Protein AF-A0A0R3SM59-F1 (afdb_monomer_lite)

Radius of gyration: 19.96 Å; chains: 1; bounding box: 60×40×52 Å

Foldseek 3Di:
DDDDPVVVVVVVVLCCVQCCLVPPVCVVPNPVPRWHKDKDAADLVVQVVVQVVCLVVDDPVCNVDTDDSPSRMDIDTDDPQDDDPVCPVVDDDDGDDDDDDDDDDDPPPPDD

Structure (mmCIF, N/CA/C/O backbone):
data_AF-A0A0R3SM59-F1
#
_entry.id   AF-A0A0R3SM59-F1
#
loop_
_atom_site.group_PDB
_atom_site.id
_atom_site.type_symbol
_atom_site.label_atom_id
_atom_site.label_alt_id
_atom_site.label_comp_id
_atom_site.label_asym_id
_atom_site.label_entity_id
_atom_site.label_seq_id
_atom_site.pdbx_PDB_ins_code
_atom_site.Cartn_x
_atom_site.Cartn_y
_atom_site.Cartn_z
_atom_site.occupancy
_atom_site.B_iso_or_equiv
_atom_site.auth_seq_id
_atom_site.auth_comp_id
_atom_site.auth_asym_id
_atom_site.auth_atom_id
_atom_site.pdbx_PDB_model_num
ATOM 1 N N . MET A 1 1 ? -35.151 -17.373 3.878 1.00 44.88 1 MET A N 1
ATOM 2 C CA . MET A 1 1 ? -34.894 -15.917 3.791 1.00 44.88 1 MET A CA 1
ATOM 3 C C . MET A 1 1 ? -34.035 -15.629 2.567 1.00 44.88 1 MET A C 1
ATOM 5 O O . MET A 1 1 ? -32.905 -16.092 2.511 1.00 44.88 1 MET A O 1
ATOM 9 N N . LEU A 1 2 ? -34.575 -14.934 1.563 1.00 45.06 2 LEU A N 1
ATOM 10 C CA . LEU A 1 2 ? -33.841 -14.569 0.344 1.00 45.06 2 LEU A CA 1
ATOM 11 C C . LEU A 1 2 ? -33.002 -13.300 0.584 1.00 45.06 2 LEU A C 1
ATOM 13 O O . LEU A 1 2 ? -33.502 -12.357 1.200 1.00 45.06 2 LEU A O 1
ATOM 17 N N . PRO A 1 3 ? -31.750 -13.232 0.096 1.00 43.09 3 PRO A N 1
ATOM 18 C CA . PRO A 1 3 ? -30.900 -12.067 0.296 1.00 43.09 3 PRO A CA 1
ATOM 19 C C . PRO A 1 3 ? -31.458 -10.877 -0.500 1.00 43.09 3 PRO A C 1
ATOM 21 O O . PRO A 1 3 ? -31.533 -10.893 -1.730 1.00 43.09 3 PRO A O 1
ATOM 24 N N . THR A 1 4 ? -31.879 -9.834 0.213 1.00 47.91 4 THR A N 1
ATOM 25 C CA . THR A 1 4 ? -32.463 -8.618 -0.361 1.00 47.91 4 THR A CA 1
ATOM 26 C C . THR A 1 4 ? -31.435 -7.840 -1.192 1.00 47.91 4 THR A C 1
ATOM 28 O O . THR A 1 4 ? -30.253 -7.773 -0.867 1.00 47.91 4 THR A O 1
ATOM 31 N N . LYS A 1 5 ? -31.874 -7.194 -2.283 1.00 50.34 5 LYS A N 1
ATOM 32 C CA . LYS A 1 5 ? -31.027 -6.440 -3.242 1.00 50.34 5 LYS A CA 1
ATOM 33 C C . LYS A 1 5 ? -30.022 -5.459 -2.593 1.00 50.34 5 LYS A C 1
ATOM 35 O O . LYS A 1 5 ? -28.991 -5.160 -3.195 1.00 50.34 5 LYS A O 1
ATOM 40 N N . LYS A 1 6 ? -30.275 -5.003 -1.358 1.00 44.53 6 LYS A N 1
ATOM 41 C CA . LYS A 1 6 ? -29.393 -4.118 -0.579 1.00 44.53 6 LYS A CA 1
ATOM 42 C C . LYS A 1 6 ? -28.081 -4.789 -0.134 1.00 44.53 6 LYS A C 1
ATOM 44 O O . LYS A 1 6 ? -27.037 -4.146 -0.219 1.00 44.53 6 LYS A O 1
ATOM 49 N N . THR A 1 7 ? -28.070 -6.075 0.234 1.00 43.09 7 THR A N 1
ATOM 50 C CA . THR A 1 7 ? -26.826 -6.787 0.613 1.00 43.09 7 THR A CA 1
ATOM 51 C C . THR A 1 7 ? -25.922 -7.066 -0.591 1.00 43.09 7 THR A C 1
ATOM 53 O O . THR A 1 7 ? -24.697 -6.993 -0.474 1.00 43.09 7 THR A O 1
ATOM 56 N N . ARG A 1 8 ? -26.497 -7.293 -1.782 1.00 45.56 8 ARG A N 1
ATOM 57 C CA . ARG A 1 8 ? -25.727 -7.405 -3.040 1.00 45.56 8 ARG A CA 1
ATOM 58 C C . ARG A 1 8 ? -25.085 -6.077 -3.460 1.00 45.56 8 ARG A C 1
ATOM 60 O O . ARG A 1 8 ? -23.934 -6.074 -3.892 1.00 45.56 8 ARG A O 1
ATOM 67 N N . ALA A 1 9 ? -25.795 -4.956 -3.321 1.00 43.09 9 ALA A N 1
ATOM 68 C CA . ALA A 1 9 ? -25.270 -3.631 -3.667 1.00 43.09 9 ALA A CA 1
ATOM 69 C C . ALA A 1 9 ? -24.118 -3.190 -2.741 1.00 43.09 9 ALA A C 1
ATOM 71 O O . ALA A 1 9 ? -23.142 -2.599 -3.205 1.00 43.09 9 ALA A O 1
ATOM 72 N N . PHE A 1 10 ? -24.185 -3.543 -1.453 1.00 41.59 10 PHE A N 1
ATOM 73 C CA . PHE A 1 10 ? -23.140 -3.220 -0.476 1.00 41.59 10 PHE A CA 1
ATOM 74 C C . PHE A 1 10 ? -21.833 -3.993 -0.721 1.00 41.59 10 PHE A C 1
ATOM 76 O O . PHE A 1 10 ? -20.750 -3.425 -0.588 1.00 41.59 10 PHE A O 1
ATOM 83 N N . LYS A 1 11 ? -21.909 -5.260 -1.167 1.00 46.75 11 LYS A N 1
ATOM 84 C CA . LYS A 1 11 ? -20.721 -6.035 -1.577 1.00 46.75 11 LYS A CA 1
ATOM 85 C C . LYS A 1 11 ? -20.029 -5.444 -2.816 1.00 46.75 11 LYS A C 1
ATOM 87 O O . LYS A 1 11 ? -18.804 -5.410 -2.849 1.00 46.75 11 LYS A O 1
ATOM 92 N N . LYS A 1 12 ? -20.780 -4.912 -3.793 1.00 48.75 12 LYS A N 1
ATOM 93 C CA . LYS A 1 12 ? -20.218 -4.316 -5.027 1.00 48.75 12 LYS A CA 1
ATOM 94 C C . LYS A 1 12 ? -19.402 -3.036 -4.796 1.00 48.75 12 LYS A C 1
ATOM 96 O O . LYS A 1 12 ? -18.444 -2.801 -5.522 1.00 48.75 12 LYS A O 1
ATOM 101 N N . ARG A 1 13 ? -19.735 -2.219 -3.786 1.00 50.59 13 ARG A N 1
ATOM 102 C CA . ARG A 1 13 ? -18.969 -0.996 -3.455 1.00 50.59 13 ARG A CA 1
ATOM 103 C C . ARG A 1 13 ? -17.627 -1.273 -2.757 1.00 50.59 13 ARG A C 1
ATOM 105 O O . ARG A 1 13 ? -16.771 -0.400 -2.737 1.00 50.59 13 ARG A O 1
ATOM 112 N N . ARG A 1 14 ? -17.424 -2.472 -2.202 1.00 56.53 14 ARG A N 1
ATOM 113 C CA . ARG A 1 14 ? -16.305 -2.789 -1.290 1.00 56.53 14 ARG A CA 1
ATOM 114 C C . ARG A 1 14 ? -15.027 -3.314 -1.964 1.00 56.53 14 ARG A C 1
ATOM 116 O O . ARG A 1 14 ? -14.067 -3.599 -1.265 1.00 56.53 14 ARG A O 1
ATOM 123 N N . GLN A 1 15 ? -14.998 -3.432 -3.294 1.00 66.56 15 GLN A N 1
ATOM 124 C CA . GLN A 1 15 ? -13.808 -3.828 -4.075 1.00 66.56 15 GLN A CA 1
ATOM 125 C C . GLN A 1 15 ? -13.408 -2.777 -5.123 1.00 66.56 15 GLN A C 1
ATOM 127 O O . GLN A 1 15 ? -12.656 -3.075 -6.049 1.00 66.56 15 GLN A O 1
ATOM 132 N N . LEU A 1 16 ? -13.913 -1.542 -5.001 1.00 76.31 16 LEU A N 1
ATOM 133 C CA . LEU A 1 16 ? -13.692 -0.493 -6.001 1.00 76.31 16 LEU A CA 1
ATOM 134 C C . LEU A 1 16 ? -12.205 -0.218 -6.236 1.00 76.31 16 LEU A C 1
ATOM 136 O O . LEU A 1 16 ? -11.814 -0.080 -7.386 1.00 76.31 16 LEU A O 1
ATOM 140 N N . THR A 1 17 ? -11.376 -0.230 -5.190 1.00 78.25 17 THR A N 1
ATOM 141 C CA . THR A 1 17 ? -9.922 -0.048 -5.316 1.00 78.25 17 THR A CA 1
ATOM 142 C C . THR A 1 17 ? -9.278 -1.143 -6.169 1.00 78.25 17 THR A C 1
ATOM 144 O O . THR A 1 17 ? -8.509 -0.834 -7.073 1.00 78.25 17 THR A O 1
ATOM 147 N N . ILE A 1 18 ? -9.649 -2.412 -5.952 1.00 79.88 18 ILE A N 1
ATOM 148 C CA . ILE A 1 18 ? -9.109 -3.545 -6.720 1.00 79.88 18 ILE A CA 1
ATOM 149 C C . ILE A 1 18 ? -9.557 -3.456 -8.180 1.00 79.88 18 ILE A C 1
ATOM 151 O O . ILE A 1 18 ? -8.748 -3.567 -9.096 1.00 79.88 18 ILE A O 1
ATOM 155 N N . LEU A 1 19 ? -10.857 -3.249 -8.403 1.00 80.19 19 LEU A N 1
ATOM 156 C CA . LEU A 1 19 ? -11.429 -3.175 -9.746 1.00 80.19 19 LEU A CA 1
ATOM 157 C C . LEU A 1 19 ? -10.885 -1.973 -10.519 1.00 80.19 19 LEU A C 1
ATOM 159 O O . LEU A 1 19 ? -10.647 -2.076 -11.719 1.00 80.19 19 LEU A O 1
ATOM 163 N N . PHE A 1 20 ? -10.681 -0.842 -9.848 1.00 84.19 20 PHE A N 1
ATOM 164 C CA . PHE A 1 20 ? -10.093 0.344 -10.451 1.00 84.19 20 PHE A CA 1
ATOM 165 C C . PHE A 1 20 ? -8.628 0.108 -10.816 1.00 84.19 20 PHE A C 1
ATOM 167 O O . PHE A 1 20 ? -8.239 0.360 -11.954 1.00 84.19 20 PHE A O 1
ATOM 174 N N . GLY A 1 21 ? -7.834 -0.437 -9.894 1.00 82.50 21 GLY A N 1
ATOM 175 C CA . GLY A 1 21 ? -6.434 -0.736 -10.161 1.00 82.50 21 GLY A CA 1
ATOM 176 C C . GLY A 1 21 ? -6.260 -1.759 -11.294 1.00 82.50 21 GLY A C 1
ATOM 177 O O . GLY A 1 21 ? -5.563 -1.485 -12.267 1.00 82.50 21 GLY A O 1
ATOM 178 N N . ARG A 1 22 ? -6.956 -2.903 -11.230 1.00 78.94 22 ARG A N 1
ATOM 179 C CA . ARG A 1 22 ? -6.819 -3.971 -12.239 1.00 78.94 22 ARG A CA 1
ATOM 180 C C . ARG A 1 22 ? -7.345 -3.581 -13.616 1.00 78.94 22 ARG A C 1
ATOM 182 O O . ARG A 1 22 ? -6.764 -3.994 -14.606 1.00 78.94 22 ARG A O 1
ATOM 189 N N . ASN A 1 23 ? -8.434 -2.814 -13.696 1.00 82.06 23 ASN A N 1
ATOM 190 C CA . ASN A 1 23 ? -9.061 -2.526 -14.991 1.00 82.06 23 ASN A CA 1
ATOM 191 C C . ASN A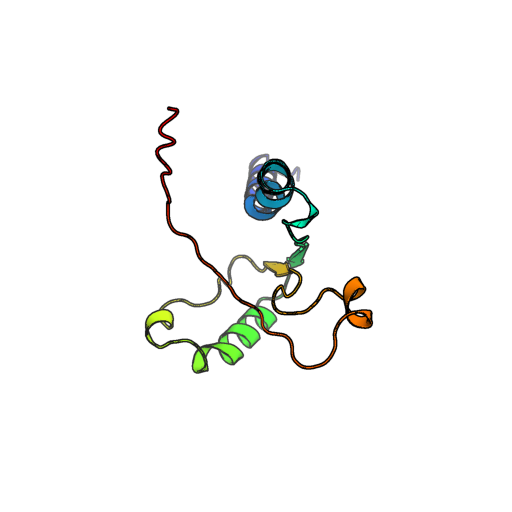 1 23 ? -8.645 -1.176 -15.571 1.00 82.06 23 ASN A C 1
ATOM 193 O O . ASN A 1 23 ? -8.414 -1.073 -16.768 1.00 82.06 23 ASN A O 1
ATOM 197 N N . ARG A 1 24 ? -8.602 -0.114 -14.756 1.00 85.62 24 ARG A N 1
ATOM 198 C CA . ARG A 1 24 ? -8.337 1.246 -15.250 1.00 85.62 24 ARG A CA 1
ATOM 199 C C . ARG A 1 24 ? -6.855 1.571 -15.203 1.00 85.62 24 ARG A C 1
ATOM 201 O O . ARG A 1 24 ? -6.314 1.983 -16.220 1.00 85.62 24 ARG A O 1
ATOM 208 N N . MET A 1 25 ? -6.196 1.358 -14.064 1.00 87.38 25 MET A N 1
ATOM 209 C CA . MET A 1 25 ? -4.771 1.689 -13.948 1.00 87.38 25 MET A CA 1
ATOM 210 C C . MET A 1 25 ? -3.929 0.818 -14.878 1.00 87.38 25 MET A C 1
ATOM 212 O O . MET A 1 25 ? -3.136 1.361 -15.637 1.00 87.38 25 MET A O 1
ATOM 216 N N . ALA A 1 26 ? -4.159 -0.498 -14.905 1.00 85.69 26 ALA A N 1
ATOM 217 C CA . ALA A 1 26 ? -3.420 -1.378 -15.813 1.00 85.69 26 ALA A CA 1
ATOM 218 C C . ALA A 1 26 ? -3.665 -1.038 -17.295 1.00 85.69 26 ALA A C 1
ATOM 220 O O . ALA A 1 26 ? -2.756 -1.165 -18.105 1.00 85.69 26 ALA A O 1
ATOM 221 N N . HIS A 1 27 ? -4.859 -0.549 -17.655 1.00 86.44 27 HIS A N 1
ATOM 222 C CA . HIS A 1 27 ? -5.141 -0.100 -19.020 1.00 86.44 27 HIS A CA 1
ATOM 223 C C . HIS A 1 27 ? -4.390 1.187 -19.394 1.00 86.44 27 HIS A C 1
ATOM 225 O O . HIS A 1 27 ? -3.963 1.320 -20.535 1.00 86.44 27 HIS A O 1
ATOM 231 N N . TYR A 1 28 ? -4.218 2.128 -18.459 1.00 87.12 28 TYR A N 1
ATOM 232 C CA . TYR A 1 28 ? -3.513 3.387 -18.730 1.00 87.12 28 TYR A CA 1
ATOM 233 C C . TYR A 1 28 ? -1.988 3.270 -18.656 1.00 87.12 28 TYR A C 1
ATOM 235 O O . TYR A 1 28 ? -1.301 3.932 -19.427 1.00 87.12 28 TYR A O 1
ATOM 243 N N . PHE A 1 29 ? -1.466 2.468 -17.727 1.00 86.31 29 PHE A N 1
ATOM 244 C CA . PHE A 1 29 ? -0.031 2.404 -17.428 1.00 86.31 29 PHE A CA 1
ATOM 245 C C . PHE A 1 29 ? 0.638 1.106 -17.895 1.00 86.31 29 PHE A C 1
ATOM 247 O O . PHE A 1 29 ? 1.858 1.061 -17.968 1.00 86.31 29 PHE A O 1
ATOM 254 N N . GLY A 1 30 ? -0.133 0.068 -18.227 1.00 85.00 30 GLY A N 1
ATOM 255 C CA . GLY A 1 30 ? 0.374 -1.280 -18.487 1.00 85.00 30 GLY A CA 1
ATOM 256 C C . GLY A 1 30 ? 0.404 -2.149 -17.226 1.00 85.00 30 GLY A C 1
ATOM 257 O O . GLY A 1 30 ? 0.513 -1.653 -16.103 1.00 85.00 30 GLY A O 1
ATOM 258 N N . SER A 1 31 ? 0.291 -3.467 -17.406 1.00 82.06 31 SER A N 1
ATOM 259 C CA . SER A 1 31 ? 0.308 -4.446 -16.308 1.00 82.06 31 SER A CA 1
ATOM 260 C C . SER A 1 31 ? 1.641 -4.497 -15.567 1.00 82.06 31 SER A C 1
ATOM 262 O O . SER A 1 31 ? 1.655 -4.776 -14.374 1.00 82.06 31 SER A O 1
ATOM 264 N N . ASP A 1 32 ? 2.741 -4.180 -16.247 1.00 81.12 32 ASP A N 1
ATOM 265 C CA . ASP A 1 32 ? 4.092 -4.276 -15.682 1.00 81.12 32 ASP A CA 1
ATOM 266 C C . ASP A 1 32 ? 4.366 -3.181 -14.638 1.00 81.12 32 ASP A C 1
ATOM 268 O O . ASP A 1 32 ? 5.205 -3.349 -13.757 1.00 81.12 32 ASP A O 1
ATOM 272 N N . PHE A 1 33 ? 3.609 -2.080 -14.698 1.00 80.62 33 PHE A N 1
ATOM 273 C CA . PHE A 1 33 ? 3.720 -0.936 -13.787 1.00 80.62 33 PHE A CA 1
ATOM 274 C C . PHE A 1 33 ? 2.637 -0.919 -12.703 1.00 80.62 33 PHE A C 1
ATOM 276 O O . PHE A 1 33 ? 2.666 -0.081 -11.800 1.00 80.62 33 PHE A O 1
ATOM 283 N N . VAL A 1 34 ? 1.662 -1.828 -12.779 1.00 83.56 34 VAL A N 1
ATOM 284 C CA . VAL A 1 34 ? 0.587 -1.950 -11.791 1.00 83.56 34 VAL A CA 1
ATOM 285 C C . VAL A 1 34 ? 0.749 -3.274 -11.069 1.00 83.56 34 VAL A C 1
ATOM 287 O O . VAL A 1 34 ? 0.256 -4.309 -11.515 1.00 83.56 34 VAL A O 1
ATOM 290 N N . HIS A 1 35 ? 1.426 -3.226 -9.922 1.00 79.44 35 HIS A N 1
ATOM 291 C CA . HIS A 1 35 ? 1.632 -4.411 -9.101 1.00 79.44 35 HIS A CA 1
ATOM 292 C C . HIS A 1 35 ? 0.303 -5.075 -8.726 1.00 79.44 35 HIS A C 1
ATOM 294 O O . HIS A 1 35 ? -0.676 -4.381 -8.426 1.00 79.44 35 HIS A O 1
ATOM 300 N N . PRO A 1 36 ? 0.246 -6.416 -8.722 1.00 78.62 36 PRO A N 1
ATOM 301 C CA . PRO A 1 36 ? -0.943 -7.125 -8.303 1.00 78.62 36 PRO A CA 1
ATOM 302 C C . PRO A 1 36 ? -1.207 -6.852 -6.823 1.00 78.62 36 PRO A C 1
ATOM 304 O O . PRO A 1 36 ? -0.319 -6.938 -5.979 1.00 78.62 36 PRO A O 1
ATOM 307 N N . PHE A 1 37 ? -2.465 -6.563 -6.518 1.00 84.25 37 PHE A N 1
ATOM 308 C CA . PHE A 1 37 ? -2.955 -6.459 -5.154 1.00 84.25 37 PHE A CA 1
ATOM 309 C C . PHE A 1 37 ? -4.035 -7.494 -4.884 1.00 84.25 37 PHE A C 1
ATOM 311 O O . PHE A 1 37 ? -4.877 -7.809 -5.744 1.00 84.25 37 PHE A O 1
ATOM 318 N N . GLU A 1 38 ? -4.021 -7.980 -3.653 1.00 86.25 38 GLU A N 1
ATOM 319 C CA . GLU A 1 38 ? -4.992 -8.903 -3.093 1.00 86.25 38 GLU A CA 1
ATOM 320 C C . GLU A 1 38 ? -5.680 -8.250 -1.898 1.00 86.25 38 GLU A C 1
ATOM 322 O O . GLU A 1 38 ? -5.085 -7.447 -1.183 1.00 86.25 38 GLU A O 1
ATOM 327 N N . VAL A 1 39 ? -6.955 -8.571 -1.689 1.00 88.31 39 VAL A N 1
ATOM 328 C CA . VAL A 1 39 ? -7.657 -8.172 -0.471 1.00 88.31 39 VAL A CA 1
ATOM 329 C C . VAL A 1 39 ? -7.938 -9.408 0.346 1.00 88.31 39 VAL A C 1
ATOM 331 O O . VAL A 1 39 ? -8.643 -10.302 -0.120 1.00 88.31 39 VAL A O 1
ATOM 334 N N . ILE A 1 40 ? -7.430 -9.399 1.571 1.00 90.56 40 ILE A N 1
ATOM 335 C CA . ILE A 1 40 ? -7.688 -10.445 2.552 1.00 90.56 40 ILE A CA 1
ATOM 336 C C . ILE A 1 40 ? -8.569 -9.902 3.671 1.00 90.56 40 ILE A C 1
ATOM 338 O O . ILE A 1 40 ? -8.568 -8.701 3.961 1.00 90.56 40 ILE A O 1
ATOM 342 N N . GLU A 1 41 ? -9.347 -10.790 4.276 1.00 92.06 41 GLU A N 1
ATOM 343 C CA . GLU A 1 41 ? -10.101 -10.489 5.490 1.00 92.06 41 GLU A CA 1
ATOM 344 C C . GLU A 1 41 ? -9.206 -10.749 6.703 1.00 92.06 41 GLU A C 1
ATOM 346 O O . GLU A 1 41 ? -8.412 -11.689 6.703 1.00 92.06 41 GLU A O 1
ATOM 351 N N . VAL A 1 42 ? -9.303 -9.886 7.708 1.00 93.50 42 VAL A N 1
ATOM 352 C CA . VAL A 1 42 ? -8.514 -9.976 8.939 1.00 93.50 42 VAL A CA 1
ATOM 353 C C . VAL A 1 42 ? -9.397 -9.713 10.146 1.00 93.50 42 VAL A C 1
ATOM 355 O O . VAL A 1 42 ? -10.371 -8.960 10.070 1.00 93.50 42 VAL A O 1
ATOM 358 N N . ASP A 1 43 ? -9.024 -10.309 11.271 1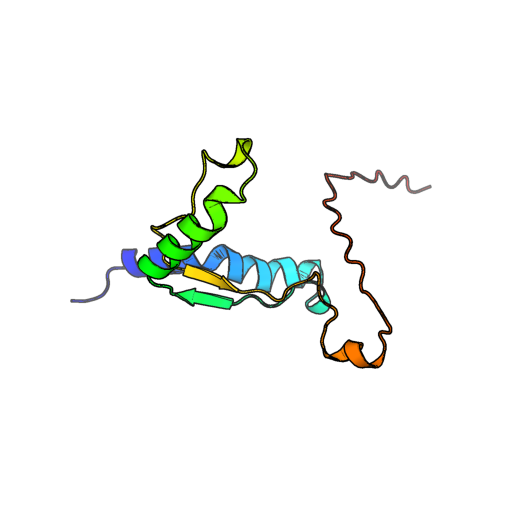.00 92.69 43 ASP A N 1
ATOM 359 C CA . ASP A 1 43 ? -9.740 -10.127 12.524 1.00 92.69 43 ASP A CA 1
ATOM 360 C C . ASP A 1 43 ? -9.484 -8.742 13.122 1.00 92.69 43 ASP A C 1
ATOM 362 O O . ASP A 1 43 ? -8.429 -8.126 12.934 1.00 92.69 43 ASP A O 1
ATOM 366 N N . SER A 1 44 ? -10.441 -8.256 13.911 1.00 91.81 44 SER A N 1
ATOM 367 C CA . SER A 1 44 ? -10.299 -6.977 14.610 1.00 91.81 44 SER A CA 1
ATOM 368 C C . SER A 1 44 ? -9.117 -6.983 15.581 1.00 91.81 44 SER A C 1
ATOM 370 O O . SER A 1 44 ? -8.439 -5.971 15.711 1.00 91.81 44 SER A O 1
ATOM 372 N N . SER A 1 45 ? -8.824 -8.125 16.212 1.00 94.19 45 SER A N 1
ATOM 373 C CA . SER A 1 45 ? -7.663 -8.297 17.096 1.00 94.19 45 SER A CA 1
ATOM 374 C C . SER A 1 45 ? -6.339 -8.094 16.359 1.00 94.19 45 SER A C 1
ATOM 376 O O . SER A 1 45 ? -5.440 -7.439 16.885 1.00 94.19 45 SER A O 1
ATOM 378 N N . PHE A 1 46 ? -6.233 -8.588 15.121 1.00 95.50 46 PHE A N 1
ATOM 379 C CA . PHE A 1 46 ? -5.070 -8.357 14.270 1.00 95.50 46 PHE A CA 1
ATOM 380 C C . PHE A 1 46 ? -4.899 -6.863 13.975 1.00 95.50 46 PHE A C 1
ATOM 382 O O . PHE A 1 46 ? -3.810 -6.321 14.157 1.00 95.50 46 PHE A O 1
ATOM 389 N N . LEU A 1 47 ? -5.975 -6.175 13.578 1.00 94.75 47 LEU A N 1
ATOM 390 C CA . LEU A 1 47 ? -5.929 -4.732 13.322 1.00 94.75 47 LEU A CA 1
ATOM 391 C C . LEU A 1 47 ? -5.528 -3.939 14.572 1.00 94.75 47 LEU A C 1
ATOM 393 O O . LEU A 1 47 ? -4.744 -2.997 14.462 1.00 94.75 47 LEU A O 1
ATOM 397 N N . SER A 1 48 ? -6.020 -4.330 15.751 1.00 94.31 48 SER A N 1
ATOM 398 C CA . SER A 1 48 ? -5.664 -3.689 17.022 1.00 94.31 48 SER A CA 1
ATOM 399 C C . SER A 1 48 ? -4.188 -3.876 17.356 1.00 94.31 48 SER A C 1
ATOM 401 O O . SER A 1 48 ? -3.517 -2.895 17.669 1.00 94.31 48 SER A O 1
ATOM 403 N N . ALA A 1 49 ? -3.654 -5.089 17.193 1.00 95.38 49 ALA A N 1
ATOM 404 C CA . ALA A 1 49 ? -2.232 -5.358 17.404 1.00 95.38 49 ALA A CA 1
ATOM 405 C C . ALA A 1 49 ? -1.337 -4.556 16.440 1.00 95.38 49 ALA A C 1
ATOM 407 O O . ALA 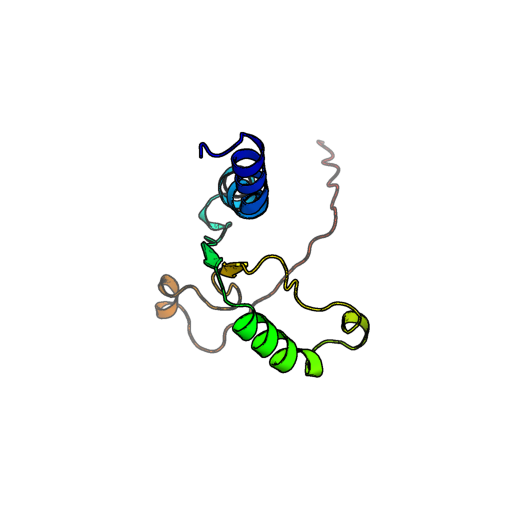A 1 49 ? -0.271 -4.075 16.825 1.00 95.38 49 ALA A O 1
ATOM 408 N N . VAL A 1 50 ? -1.766 -4.377 15.184 1.00 95.00 50 VAL A N 1
ATOM 409 C CA . VAL A 1 50 ? -1.052 -3.536 14.211 1.00 95.00 50 VAL A CA 1
ATOM 410 C C . VAL A 1 50 ? -1.098 -2.062 14.627 1.00 95.00 50 VAL A C 1
ATOM 412 O O . VAL A 1 50 ? -0.066 -1.390 14.586 1.00 95.00 50 VAL A O 1
ATOM 415 N N . ASP A 1 51 ? -2.259 -1.543 15.036 1.00 94.75 51 ASP A N 1
ATOM 416 C CA . ASP A 1 51 ? -2.379 -0.140 15.449 1.00 94.75 51 ASP A CA 1
ATOM 417 C C . ASP A 1 51 ? -1.507 0.158 16.673 1.00 94.75 51 ASP A C 1
ATOM 419 O O . ASP A 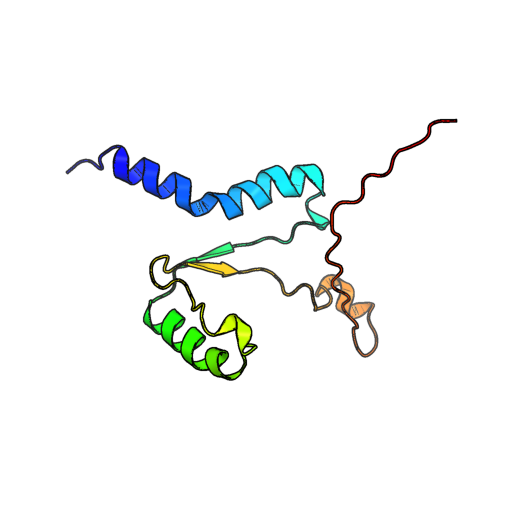1 51 ? -0.738 1.119 16.651 1.00 94.75 51 ASP A O 1
ATOM 423 N N . GLU A 1 52 ? -1.547 -0.705 17.689 1.00 95.06 52 GLU A N 1
ATOM 424 C CA . GLU A 1 52 ? -0.731 -0.587 18.900 1.00 95.06 52 GLU A CA 1
ATOM 425 C C . GLU A 1 52 ? 0.767 -0.628 18.578 1.00 95.06 52 GLU A C 1
ATOM 427 O O . GLU A 1 52 ? 1.519 0.255 18.994 1.00 95.06 52 GLU A O 1
ATOM 432 N N . LYS A 1 53 ? 1.195 -1.593 17.753 1.00 96.56 53 LYS A N 1
ATOM 433 C CA . LYS A 1 53 ? 2.601 -1.744 17.361 1.00 96.56 53 LYS A CA 1
ATOM 434 C C . LYS A 1 53 ? 3.144 -0.507 16.650 1.00 96.56 53 LYS A C 1
ATOM 436 O O . LYS A 1 53 ? 4.282 -0.116 16.899 1.00 96.56 53 LYS A O 1
ATOM 441 N N . PHE A 1 54 ? 2.372 0.090 15.739 1.00 94.94 54 PHE A N 1
ATOM 442 C CA . PHE A 1 54 ? 2.866 1.173 14.881 1.00 94.94 54 PHE A CA 1
ATOM 443 C C . PHE A 1 54 ? 2.564 2.580 15.391 1.00 94.94 54 PHE A C 1
ATOM 445 O O . PHE A 1 54 ? 3.221 3.516 14.939 1.00 94.94 54 PHE A O 1
ATOM 452 N N . THR A 1 55 ? 1.629 2.759 16.324 1.00 94.69 55 THR A N 1
ATOM 453 C CA . THR A 1 55 ? 1.282 4.085 16.864 1.00 94.69 55 THR A CA 1
ATOM 454 C C . THR A 1 55 ? 2.491 4.863 17.405 1.00 94.69 55 THR A C 1
ATOM 456 O O . THR A 1 55 ? 2.643 6.018 17.002 1.00 94.69 55 THR A O 1
ATOM 459 N N . PRO A 1 56 ? 3.411 4.271 18.195 1.00 95.12 56 PRO A N 1
ATOM 460 C CA . PRO A 1 56 ? 4.586 4.990 18.703 1.00 95.12 56 PRO A CA 1
ATOM 461 C C . PRO A 1 56 ? 5.562 5.457 17.612 1.00 95.12 56 PRO A C 1
ATOM 463 O O . PRO A 1 56 ? 6.323 6.394 17.829 1.00 95.12 56 PRO A O 1
ATOM 466 N N . MET A 1 57 ? 5.547 4.816 16.438 1.00 96.00 57 MET A N 1
ATOM 467 C CA . MET A 1 57 ? 6.430 5.131 15.305 1.00 96.00 57 MET A CA 1
ATOM 468 C C . MET A 1 57 ? 5.815 6.150 14.332 1.00 96.00 57 MET A C 1
ATOM 470 O O . MET A 1 57 ? 6.470 6.572 13.376 1.00 96.00 57 MET A O 1
ATOM 474 N N . ARG A 1 58 ? 4.547 6.537 14.523 1.00 94.19 58 ARG A N 1
ATOM 475 C CA . ARG A 1 58 ? 3.873 7.484 13.627 1.00 94.19 58 ARG A CA 1
ATOM 476 C C . ARG A 1 58 ? 4.385 8.908 13.861 1.00 94.19 58 ARG A C 1
ATOM 478 O O . ARG A 1 58 ? 4.556 9.321 15.005 1.00 94.19 58 ARG A O 1
ATOM 485 N N . PRO A 1 59 ? 4.536 9.718 12.798 1.00 95.44 59 PRO A N 1
ATOM 486 C CA . PRO A 1 59 ? 4.795 11.144 12.952 1.00 95.44 59 PRO A CA 1
ATOM 487 C C . PRO A 1 59 ? 3.706 11.819 13.796 1.00 95.44 59 PRO A C 1
ATOM 489 O O . PRO A 1 59 ? 2.522 11.545 13.597 1.00 95.44 59 PRO A O 1
ATOM 492 N N . ALA A 1 60 ? 4.083 12.749 14.678 1.00 94.75 60 ALA A N 1
ATOM 493 C CA . ALA A 1 60 ? 3.166 13.370 15.644 1.00 94.75 60 ALA A CA 1
ATOM 494 C C . ALA A 1 60 ? 1.883 13.941 15.003 1.00 94.75 60 ALA A C 1
ATOM 496 O O . ALA A 1 60 ? 0.779 13.731 15.499 1.00 94.75 60 ALA A O 1
ATOM 497 N N . PHE A 1 61 ? 1.999 14.581 13.834 1.00 93.62 61 PHE A N 1
ATOM 498 C CA . PHE A 1 61 ? 0.863 15.156 13.098 1.00 93.62 61 PHE A CA 1
ATOM 499 C C . PHE A 1 61 ? -0.105 14.117 12.492 1.00 93.62 61 PHE A C 1
ATOM 501 O O . PHE A 1 61 ? -1.136 14.491 11.932 1.00 93.62 61 PHE A O 1
ATOM 508 N N . ARG A 1 62 ? 0.226 12.820 12.553 1.00 93.06 62 ARG A N 1
ATOM 509 C CA . ARG A 1 62 ? -0.612 11.701 12.092 1.00 93.06 62 ARG A CA 1
ATOM 510 C C . ARG A 1 62 ? -1.334 10.975 13.227 1.00 93.06 62 ARG A C 1
ATOM 512 O O . ARG A 1 62 ? -2.184 10.147 12.923 1.00 93.06 62 ARG A O 1
ATOM 519 N N . LEU A 1 63 ? -1.043 11.280 14.495 1.00 90.81 63 LEU A N 1
ATOM 520 C CA . LEU A 1 63 ? -1.624 10.576 15.649 1.00 90.81 63 LEU A CA 1
ATOM 521 C C . LEU A 1 63 ? -3.138 10.796 15.813 1.00 90.81 63 LEU A C 1
ATOM 523 O O . LEU A 1 63 ? -3.806 10.012 16.472 1.00 90.81 63 LEU A O 1
ATOM 527 N N . ASN A 1 64 ? -3.706 11.816 15.163 1.00 90.44 64 ASN A N 1
ATOM 528 C CA . ASN A 1 64 ? -5.154 12.044 15.118 1.00 90.44 64 ASN A CA 1
ATOM 529 C C . ASN A 1 64 ? -5.912 11.099 14.163 1.00 90.44 64 ASN A C 1
ATOM 531 O O . ASN A 1 64 ? -7.128 11.224 14.018 1.00 90.44 64 ASN A O 1
ATOM 535 N N . ARG A 1 65 ? -5.212 10.193 13.469 1.00 88.25 65 ARG A N 1
ATOM 536 C CA . ARG A 1 65 ? -5.793 9.182 12.580 1.00 88.25 65 ARG A CA 1
ATOM 537 C C . ARG A 1 65 ? -5.276 7.803 12.985 1.00 88.25 65 ARG A C 1
ATOM 539 O O . ARG A 1 65 ? -4.071 7.607 13.128 1.00 88.25 65 ARG A O 1
ATOM 546 N N . SER A 1 66 ? -6.194 6.853 13.120 1.00 88.94 66 SER A N 1
ATOM 547 C CA . SER A 1 66 ? -5.908 5.441 13.396 1.00 88.94 66 SER A CA 1
ATOM 548 C C . SER A 1 66 ? -6.336 4.568 12.205 1.00 88.94 66 SER A C 1
ATOM 550 O O . SER A 1 66 ? -6.841 5.073 11.195 1.00 88.94 66 SER A O 1
ATOM 552 N N . ILE A 1 67 ? -6.062 3.270 12.295 1.00 90.88 67 ILE A N 1
ATOM 553 C CA . ILE A 1 67 ? -6.535 2.250 11.361 1.00 90.88 67 ILE A CA 1
ATOM 554 C C . ILE A 1 67 ? -8.074 2.213 11.365 1.00 90.88 67 ILE A C 1
ATOM 556 O O . ILE A 1 67 ? -8.725 2.465 12.375 1.00 90.88 67 ILE A O 1
ATOM 560 N N . ASP A 1 68 ? -8.673 1.904 10.214 1.00 88.69 68 ASP A N 1
ATOM 561 C CA . ASP A 1 68 ? -10.114 1.664 10.115 1.00 88.69 68 ASP A CA 1
ATOM 562 C C . ASP A 1 68 ? -10.469 0.256 10.621 1.00 88.69 68 ASP A C 1
ATOM 564 O O . ASP A 1 68 ? -10.242 -0.744 9.935 1.00 88.69 68 ASP A O 1
ATOM 568 N N . PHE A 1 69 ? -11.075 0.186 11.807 1.00 86.62 69 PHE A N 1
ATOM 569 C CA . PHE A 1 69 ? -11.516 -1.062 12.440 1.00 86.62 69 PHE A CA 1
ATOM 570 C C . PHE A 1 69 ? -12.867 -1.590 11.928 1.00 86.62 69 PHE A C 1
ATOM 572 O O . PHE A 1 69 ? -13.299 -2.664 12.340 1.00 86.62 69 PHE A O 1
ATOM 579 N N . HIS A 1 70 ? -13.568 -0.868 11.048 1.00 84.38 70 HIS A N 1
ATOM 580 C CA . HIS A 1 70 ? -14.892 -1.284 10.564 1.00 84.38 70 HIS A CA 1
ATOM 581 C C . HIS A 1 70 ? -14.835 -2.144 9.300 1.00 84.38 70 HIS A C 1
ATOM 583 O O . HIS A 1 70 ? -15.804 -2.838 8.970 1.00 84.38 70 HIS A O 1
ATOM 589 N N . THR A 1 71 ? -13.726 -2.079 8.564 1.00 81.69 71 THR A N 1
ATOM 590 C CA . THR A 1 71 ? -13.619 -2.695 7.239 1.00 81.69 71 THR A CA 1
ATOM 591 C C . THR A 1 71 ? -13.062 -4.126 7.284 1.00 81.69 71 THR A C 1
ATOM 593 O O . THR A 1 71 ? -13.342 -4.877 6.348 1.00 81.69 71 THR A O 1
ATOM 596 N N . ASN A 1 72 ? -12.369 -4.538 8.366 1.00 88.31 72 ASN A N 1
ATOM 597 C CA . ASN A 1 72 ? -11.806 -5.891 8.602 1.00 88.31 72 ASN A CA 1
ATOM 598 C C . ASN A 1 72 ? -11.141 -6.524 7.367 1.00 88.31 72 ASN A C 1
ATOM 600 O O . ASN A 1 72 ? -11.206 -7.730 7.130 1.00 88.31 72 ASN A O 1
ATOM 604 N N . ARG A 1 73 ? -10.547 -5.684 6.521 1.00 87.00 73 ARG A N 1
ATOM 605 C CA . ARG A 1 73 ? -9.932 -6.071 5.258 1.00 87.00 73 ARG A CA 1
ATOM 606 C C . ARG A 1 73 ? -8.716 -5.215 5.028 1.00 87.00 73 ARG A C 1
ATOM 608 O O . ARG A 1 73 ? -8.773 -4.000 5.213 1.00 87.00 73 ARG A O 1
ATOM 615 N N . ILE A 1 74 ? -7.656 -5.851 4.564 1.00 90.56 74 ILE A N 1
ATOM 616 C CA . ILE A 1 74 ? -6.420 -5.175 4.196 1.00 90.56 74 ILE A CA 1
ATOM 617 C C . ILE A 1 74 ? -6.063 -5.509 2.760 1.00 90.56 74 ILE A C 1
ATOM 619 O O . ILE A 1 74 ? -6.533 -6.495 2.192 1.00 90.56 74 ILE A O 1
ATOM 623 N N . LEU A 1 75 ? -5.251 -4.642 2.173 1.00 90.00 75 LEU A N 1
ATOM 624 C CA . LEU A 1 75 ? -4.799 -4.758 0.802 1.00 90.00 75 LEU A CA 1
ATOM 625 C C . LEU A 1 75 ? -3.321 -5.148 0.844 1.00 90.00 75 LEU A C 1
ATOM 627 O O . LEU A 1 75 ? -2.500 -4.403 1.375 1.00 90.00 75 LEU A O 1
ATOM 631 N N . ILE A 1 76 ? -3.013 -6.340 0.341 1.00 90.00 76 ILE A N 1
ATOM 632 C CA . ILE A 1 76 ? -1.656 -6.868 0.229 1.00 90.00 76 ILE A CA 1
ATOM 633 C C . ILE A 1 76 ? -1.129 -6.501 -1.152 1.00 90.00 76 ILE A C 1
ATOM 635 O O . ILE A 1 76 ? -1.821 -6.681 -2.154 1.00 90.00 76 ILE A O 1
ATOM 639 N N . THR A 1 77 ? 0.093 -5.985 -1.191 1.00 88.38 77 THR A N 1
ATOM 640 C CA . THR A 1 77 ? 0.831 -5.648 -2.410 1.00 88.38 77 THR A CA 1
ATOM 641 C C . THR A 1 77 ? 2.288 -6.061 -2.237 1.00 88.38 77 THR A C 1
ATOM 643 O O . THR A 1 77 ? 2.765 -6.190 -1.108 1.00 88.38 77 THR A O 1
ATOM 646 N N . SER A 1 78 ? 2.999 -6.255 -3.347 1.00 86.94 78 SER A N 1
ATOM 647 C CA . SER A 1 78 ? 4.453 -6.406 -3.326 1.00 86.94 78 SER A CA 1
ATOM 648 C C . SER A 1 78 ? 5.123 -5.141 -2.789 1.00 86.94 78 SER A C 1
ATOM 650 O O . SER A 1 78 ? 4.665 -4.026 -3.051 1.00 86.94 78 SER A O 1
ATOM 652 N N . ASP A 1 79 ? 6.220 -5.323 -2.059 1.00 88.12 79 ASP A N 1
ATOM 653 C CA . ASP A 1 79 ? 7.068 -4.230 -1.597 1.00 88.12 79 ASP A CA 1
ATOM 654 C C . ASP A 1 79 ? 7.889 -3.679 -2.769 1.00 88.12 79 ASP A C 1
ATOM 656 O O . ASP A 1 79 ? 8.847 -4.306 -3.217 1.00 88.12 79 ASP A O 1
ATOM 660 N N . ALA A 1 80 ? 7.499 -2.504 -3.265 1.00 86.50 80 ALA A N 1
ATOM 661 C CA . ALA A 1 80 ? 8.167 -1.838 -4.380 1.00 86.50 80 ALA A CA 1
ATOM 662 C C . ALA A 1 80 ? 9.574 -1.318 -4.028 1.00 86.50 80 ALA A C 1
ATOM 664 O O . ALA A 1 80 ? 10.313 -0.930 -4.929 1.00 86.50 80 ALA A O 1
ATOM 665 N N . SER A 1 81 ? 9.956 -1.308 -2.743 1.00 87.88 81 SER A N 1
ATOM 666 C CA . SER A 1 81 ? 11.317 -0.949 -2.327 1.00 87.88 81 SER A CA 1
ATOM 667 C C . SER A 1 81 ? 12.331 -2.074 -2.523 1.00 87.88 81 SER A C 1
ATOM 669 O O . SER A 1 81 ? 13.538 -1.841 -2.428 1.00 87.88 81 SER A O 1
ATOM 671 N N . ARG A 1 82 ? 11.853 -3.288 -2.818 1.00 86.44 82 ARG A N 1
ATOM 672 C CA . ARG A 1 82 ? 12.688 -4.466 -3.039 1.00 86.44 82 ARG A CA 1
ATOM 673 C C . ARG A 1 82 ? 12.797 -4.778 -4.521 1.00 86.44 82 ARG A C 1
ATOM 675 O O . ARG A 1 82 ? 11.844 -4.621 -5.282 1.00 86.44 82 ARG A O 1
ATOM 682 N N . ILE A 1 83 ? 13.968 -5.270 -4.910 1.00 84.94 83 ILE A N 1
ATOM 683 C CA . ILE A 1 83 ? 14.189 -5.785 -6.257 1.00 84.94 83 ILE A CA 1
ATOM 684 C C . ILE A 1 83 ? 13.278 -7.005 -6.464 1.00 84.94 83 ILE A C 1
ATOM 686 O O . ILE A 1 83 ? 13.184 -7.854 -5.573 1.00 84.94 83 ILE A O 1
ATOM 690 N N . PRO A 1 84 ? 12.554 -7.086 -7.595 1.00 81.56 84 PRO A N 1
ATOM 691 C CA . PRO A 1 84 ? 11.770 -8.266 -7.911 1.00 81.56 84 PRO A CA 1
ATOM 692 C C . PRO A 1 84 ? 12.667 -9.513 -8.000 1.00 81.56 84 PRO A C 1
ATOM 694 O O . PRO A 1 84 ? 13.714 -9.428 -8.644 1.00 81.56 84 PRO A O 1
ATOM 697 N N . PRO A 1 85 ? 12.253 -10.675 -7.457 1.00 82.69 85 PRO A N 1
ATOM 698 C CA . PRO A 1 85 ? 13.121 -11.853 -7.347 1.00 82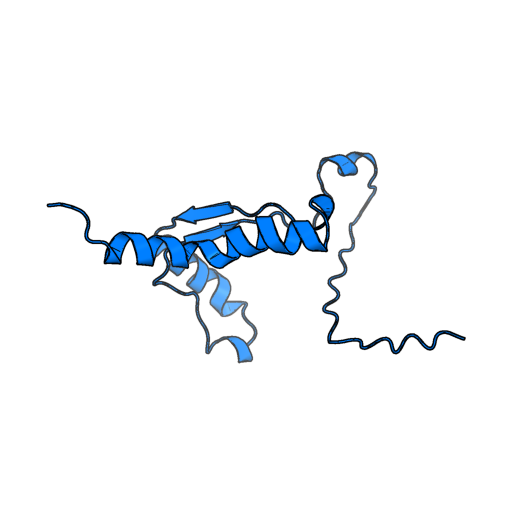.69 85 PRO A CA 1
ATOM 699 C C . PRO A 1 85 ? 13.743 -12.322 -8.668 1.00 82.69 85 PRO A C 1
ATOM 701 O O . PRO A 1 85 ? 14.846 -12.859 -8.696 1.00 82.69 85 PRO A O 1
ATOM 704 N N . GLN A 1 86 ? 13.059 -12.101 -9.794 1.00 82.38 86 GLN A N 1
ATOM 705 C CA . GLN A 1 86 ? 13.575 -12.442 -11.122 1.00 82.38 86 GLN A CA 1
ATOM 706 C C . GLN A 1 86 ? 14.815 -11.632 -11.535 1.00 82.38 86 GLN A C 1
ATOM 708 O O . GLN A 1 86 ? 15.515 -12.030 -12.464 1.00 82.38 86 GLN A O 1
ATOM 713 N N . PHE A 1 87 ? 15.076 -10.503 -10.873 1.00 82.62 87 PHE A N 1
ATOM 714 C CA . PHE A 1 87 ? 16.225 -9.643 -11.132 1.00 82.62 87 PHE A CA 1
ATOM 715 C C . PHE A 1 87 ? 17.344 -9.796 -10.095 1.00 82.62 87 PHE A C 1
ATOM 717 O O . PHE A 1 87 ? 18.407 -9.210 -10.284 1.00 82.62 87 PHE A O 1
ATOM 724 N N . ASP A 1 88 ? 17.152 -10.615 -9.054 1.00 83.88 88 ASP A N 1
ATOM 725 C CA . ASP A 1 88 ? 18.129 -10.806 -7.971 1.00 83.88 88 ASP A CA 1
ATOM 726 C C . ASP A 1 88 ? 19.496 -11.260 -8.503 1.00 83.88 88 ASP A C 1
ATOM 728 O O . ASP A 1 88 ? 20.529 -10.777 -8.052 1.00 83.88 88 ASP A O 1
ATOM 732 N N . ALA A 1 89 ? 19.513 -12.126 -9.523 1.00 86.12 89 ALA A N 1
ATOM 733 C CA . ALA A 1 89 ? 20.744 -12.624 -10.143 1.00 86.12 89 ALA A CA 1
ATOM 734 C C . ALA A 1 89 ? 21.563 -11.543 -10.877 1.00 86.12 89 ALA A C 1
ATOM 736 O O . ALA A 1 89 ? 22.727 -11.771 -11.195 1.00 86.12 89 ALA A O 1
ATOM 737 N N . PHE A 1 90 ? 20.960 -10.388 -11.166 1.00 84.06 90 PHE A N 1
ATOM 738 C CA . PHE A 1 90 ? 21.594 -9.278 -11.885 1.00 84.06 90 PHE A CA 1
ATOM 739 C C . PHE A 1 90 ? 21.971 -8.118 -10.960 1.00 84.06 90 PHE A C 1
ATOM 741 O O . PHE A 1 90 ? 22.393 -7.064 -11.436 1.00 84.06 90 PHE A O 1
ATOM 748 N N . CYS A 1 91 ? 21.778 -8.283 -9.651 1.00 81.94 91 CYS A N 1
ATOM 749 C CA . CYS A 1 91 ? 21.933 -7.219 -8.676 1.00 81.94 91 CYS A CA 1
ATOM 750 C C . CYS A 1 91 ? 23.073 -7.546 -7.711 1.00 81.94 91 CYS A C 1
ATOM 752 O O . CYS A 1 91 ? 23.078 -8.592 -7.069 1.00 81.94 91 CYS A O 1
ATOM 754 N N . GLU A 1 92 ? 24.024 -6.624 -7.579 1.00 83.38 92 GLU A N 1
ATOM 755 C CA . GLU A 1 92 ? 25.131 -6.731 -6.631 1.00 83.38 92 GLU A CA 1
ATOM 756 C C . GLU A 1 92 ? 25.053 -5.601 -5.597 1.00 83.38 92 GLU A C 1
ATOM 758 O O . GLU A 1 92 ? 24.903 -4.428 -5.939 1.00 83.38 92 GLU A O 1
ATOM 763 N N . GLY A 1 93 ? 25.183 -5.956 -4.317 1.00 83.62 93 GLY A N 1
ATOM 764 C CA . GLY A 1 93 ? 25.245 -4.992 -3.218 1.00 83.62 93 GLY A CA 1
ATOM 765 C C . GLY A 1 93 ? 23.894 -4.401 -2.796 1.00 83.62 93 GLY A C 1
ATOM 766 O O . GLY A 1 93 ? 22.841 -5.025 -2.912 1.00 83.62 93 GLY A O 1
ATOM 767 N N . SER A 1 94 ? 23.946 -3.204 -2.207 1.00 83.94 94 SER A N 1
ATOM 768 C CA . SER A 1 94 ? 22.786 -2.534 -1.609 1.00 83.94 94 SER A CA 1
ATOM 769 C C . SER A 1 94 ? 21.869 -1.905 -2.660 1.00 83.94 94 SER A C 1
ATOM 771 O O . SER A 1 94 ? 22.328 -1.217 -3.568 1.00 83.94 94 SER A O 1
ATOM 773 N N . THR A 1 95 ? 20.556 -2.053 -2.484 1.00 85.06 95 THR A N 1
ATOM 774 C CA . THR A 1 95 ? 19.541 -1.423 -3.341 1.00 85.06 95 THR A CA 1
ATOM 775 C C . THR A 1 95 ? 19.148 -0.038 -2.829 1.00 85.06 95 THR A C 1
ATOM 777 O O . THR A 1 95 ? 18.898 0.142 -1.637 1.00 85.06 95 THR A O 1
ATOM 780 N N . LEU A 1 96 ? 19.009 0.927 -3.742 1.00 87.69 96 LEU A N 1
ATOM 781 C CA . LEU A 1 96 ? 18.378 2.222 -3.482 1.00 87.69 96 LEU A CA 1
ATOM 782 C C . LEU A 1 96 ? 17.026 2.294 -4.203 1.00 87.69 96 LEU A C 1
ATOM 784 O O . LEU A 1 96 ? 16.974 2.226 -5.428 1.00 87.69 96 LEU A O 1
ATOM 788 N N . CYS A 1 97 ? 15.942 2.484 -3.450 1.00 89.56 97 CYS A N 1
ATOM 789 C CA . CYS A 1 97 ? 14.618 2.770 -4.001 1.00 89.56 97 CYS A CA 1
ATOM 790 C C . CYS A 1 97 ? 14.307 4.267 -3.890 1.00 89.56 97 CYS A C 1
ATOM 792 O O . CYS A 1 97 ? 14.471 4.864 -2.825 1.00 89.56 97 CYS A O 1
ATOM 794 N N . VAL A 1 98 ? 13.813 4.864 -4.978 1.00 92.56 98 VAL A N 1
ATOM 795 C CA . VAL A 1 98 ? 13.415 6.277 -5.029 1.00 92.56 98 VAL A CA 1
ATOM 796 C C . VAL A 1 98 ? 11.912 6.371 -5.278 1.00 92.56 98 VAL A C 1
ATOM 798 O O . VAL A 1 98 ? 11.429 6.023 -6.351 1.00 92.56 98 VAL A O 1
ATOM 801 N N . GLU A 1 99 ? 11.165 6.878 -4.297 1.00 92.69 99 GLU A N 1
ATOM 802 C CA . GLU A 1 99 ? 9.742 7.190 -4.459 1.00 92.69 99 GLU A CA 1
ATOM 803 C C . GLU A 1 99 ? 9.571 8.645 -4.924 1.00 92.69 99 GLU A C 1
ATOM 805 O O . GLU A 1 99 ? 9.939 9.583 -4.215 1.00 92.69 99 GLU A O 1
ATOM 810 N N . ILE A 1 100 ? 8.976 8.852 -6.106 1.00 91.69 100 ILE A N 1
ATOM 811 C CA . ILE A 1 100 ? 8.690 10.191 -6.643 1.00 91.69 100 ILE A CA 1
ATOM 812 C C . ILE A 1 100 ? 7.180 10.419 -6.707 1.00 91.69 100 ILE A C 1
ATOM 814 O O . ILE A 1 100 ? 6.476 9.873 -7.556 1.00 91.69 100 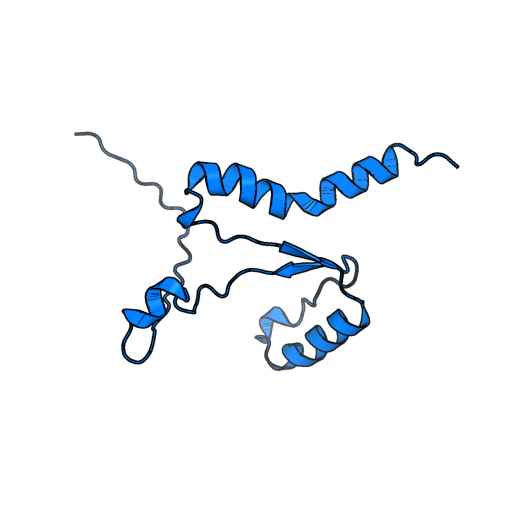ILE A O 1
ATOM 818 N N . LYS A 1 101 ? 6.675 11.315 -5.851 1.00 89.12 101 LYS A N 1
ATOM 819 C CA . LYS A 1 101 ? 5.280 11.770 -5.896 1.00 89.12 101 LYS A CA 1
ATOM 820 C C . LYS A 1 101 ? 5.129 13.028 -6.749 1.00 89.12 101 LYS A C 1
ATOM 822 O O . LYS A 1 101 ? 5.136 14.154 -6.249 1.00 89.12 101 LYS A O 1
ATOM 827 N N . VAL A 1 102 ? 4.944 12.815 -8.045 1.00 87.31 102 VAL A N 1
ATOM 828 C CA . VAL A 1 102 ? 4.706 13.866 -9.040 1.00 87.31 102 VAL A CA 1
ATOM 829 C C . VAL A 1 102 ? 3.356 14.559 -8.768 1.00 87.31 102 VAL A C 1
ATOM 831 O O . VAL A 1 102 ? 2.309 13.913 -8.709 1.00 87.31 102 VAL A O 1
ATOM 834 N N . ARG A 1 103 ? 3.358 15.885 -8.567 1.00 84.31 103 ARG A N 1
ATOM 835 C CA . ARG A 1 103 ? 2.126 16.709 -8.576 1.00 84.31 103 ARG A CA 1
ATOM 836 C C . ARG A 1 103 ? 1.805 17.122 -10.016 1.00 84.31 103 ARG A C 1
ATOM 838 O O . ARG A 1 103 ? 2.637 16.925 -10.883 1.00 84.31 103 ARG A O 1
ATOM 845 N N . ARG A 1 104 ? 0.605 17.656 -10.292 1.00 78.81 104 ARG A N 1
ATOM 846 C CA . ARG A 1 104 ? 0.177 18.030 -11.659 1.00 78.81 104 ARG A CA 1
ATOM 847 C C . ARG A 1 104 ? 1.296 18.746 -12.432 1.00 78.81 104 ARG A C 1
ATOM 849 O O . ARG A 1 104 ? 1.700 19.832 -12.034 1.00 78.81 104 ARG A O 1
ATOM 856 N N . PHE A 1 105 ? 1.707 18.159 -13.552 1.00 63.31 105 PHE A N 1
ATOM 857 C CA . PHE A 1 105 ? 2.473 18.827 -14.597 1.00 63.31 105 PHE A CA 1
ATOM 858 C C . PHE A 1 105 ? 1.549 18.991 -15.799 1.00 63.31 105 PHE A C 1
ATOM 860 O O . PHE A 1 105 ? 1.113 18.006 -16.390 1.00 63.31 105 PHE A O 1
ATOM 867 N N . THR A 1 106 ? 1.223 20.234 -16.140 1.00 52.25 106 THR A N 1
ATOM 868 C CA . THR A 1 106 ? 0.681 20.552 -17.460 1.00 52.25 106 THR A CA 1
ATOM 869 C C . THR A 1 106 ? 1.880 20.854 -18.344 1.00 52.25 106 THR A C 1
ATOM 871 O O . THR A 1 106 ? 2.465 21.929 -18.245 1.00 52.25 106 THR A O 1
ATOM 874 N N . LEU A 1 107 ? 2.281 19.903 -19.183 1.00 48.09 107 LEU A N 1
ATOM 875 C CA . LEU A 1 107 ? 3.132 20.212 -20.326 1.00 48.09 107 LEU A CA 1
ATOM 876 C C . LEU A 1 107 ? 2.227 20.860 -21.376 1.00 48.09 107 LEU A C 1
ATOM 878 O O . LEU A 1 107 ? 1.442 20.179 -22.033 1.00 48.09 107 LEU A O 1
ATOM 882 N N . HIS A 1 108 ? 2.307 22.185 -21.510 1.00 39.56 108 HIS A N 1
ATOM 883 C CA . HIS A 1 108 ? 1.903 22.831 -22.752 1.00 39.56 108 HIS A CA 1
ATOM 884 C C . HIS A 1 108 ? 2.896 22.363 -23.813 1.00 39.56 108 HIS A C 1
ATOM 886 O O . HIS A 1 108 ? 4.005 22.884 -23.906 1.00 39.56 108 HIS A O 1
ATOM 892 N N . ALA A 1 109 ? 2.528 21.330 -24.567 1.00 37.75 109 ALA A N 1
ATOM 893 C CA . ALA A 1 109 ? 3.216 21.021 -25.805 1.00 37.75 109 ALA A CA 1
ATOM 894 C C . ALA A 1 109 ? 2.964 22.201 -26.752 1.00 37.75 109 ALA A C 1
ATOM 896 O O . ALA A 1 109 ? 1.891 22.322 -27.342 1.00 37.75 109 ALA A O 1
ATOM 897 N N . PHE A 1 110 ? 3.930 23.113 -26.842 1.00 37.66 110 PHE A N 1
ATOM 898 C CA . PHE A 1 110 ? 4.044 23.964 -28.013 1.00 37.66 110 PHE A CA 1
ATOM 899 C C . PHE A 1 110 ? 4.480 23.043 -29.149 1.00 37.66 110 PHE A C 1
ATOM 901 O O . PHE A 1 110 ? 5.638 22.646 -29.226 1.00 37.66 110 PHE A O 1
ATOM 908 N N . CYS A 1 111 ? 3.524 22.642 -29.984 1.00 32.16 111 CYS A N 1
ATOM 909 C CA . CYS A 1 111 ? 3.850 22.199 -31.329 1.00 32.16 111 CYS A CA 1
ATOM 910 C C . CYS A 1 111 ? 4.395 23.425 -32.073 1.00 32.16 111 CYS A C 1
ATOM 912 O O . CYS A 1 111 ? 3.652 24.386 -32.281 1.00 32.16 111 CYS A O 1
ATOM 914 N N . THR A 1 112 ? 5.677 23.399 -32.425 1.00 39.69 112 THR A N 1
ATOM 915 C CA . THR A 1 112 ? 6.264 24.235 -33.481 1.00 39.69 112 THR A CA 1
ATOM 916 C C . THR A 1 112 ? 6.588 23.353 -34.663 1.00 39.69 112 THR A C 1
ATOM 918 O O . THR A 1 112 ? 7.158 22.268 -34.399 1.00 39.69 112 THR A O 1
#

Sequence (112 aa):
MLPTKKTRAFKKRRQLTILFGRNRMAHYFGSDFVHPFEVIEVDSSFLSAVDEKFTPMRPAFRLNRSIDFHTNRILITSDASRIPPQFDAFCEGSTLCVEIKVRRFTLHAFCT

Organism: Hymenolepis diminuta (NCBI:txid6216)

InterPro domains:
  IPR009286 Inositol-pentakisphosphate 2-kinase [PF06090] (7-101)
  IPR043001 Inositol-pentakisphosphate 2-kinase, N-terminal lobe [G3DSA:3.30.200.110] (3-89)

pLDDT: mean 79.17, std 17.6, range [32.16, 96.56]

Secondary structure (DSSP, 8-state):
----HHHHHHHHHTTHHHHHIIIIIHHHH-GGGS--EEEEE--HHHHHHHHHHHGGGS-GGGTT----TTS-EEEEE--TTSPPGGGGGG--S-------------------